Protein AF-A0A9X0Q1E0-F1 (afdb_monomer_lite)

Sequence (40 aa):
MKTFRWKVKPGMDVASAPSVRKVRFGDGYSQRAPAGLNAD

Secondary structure (DSSP, 8-state):
-----PPPPTT---S----EEEEE-SSS-EEEEE--TT--

Foldseek 3Di:
DDDDDDDDDPPDDDPDDFDKDWDDPPPPDIDIDGCDPPND

Structure (mmCIF, N/CA/C/O backbone):
data_AF-A0A9X0Q1E0-F1
#
_entry.id   AF-A0A9X0Q1E0-F1
#
loop_
_atom_site.group_PDB
_atom_site.id
_atom_site.type_symbol
_atom_site.label_atom_id
_atom_site.label_alt_id
_atom_site.label_comp_id
_atom_site.label_asym_id
_atom_site.label_entity_id
_atom_site.label_seq_id
_atom_site.pdbx_PDB_ins_code
_atom_site.Cartn_x
_atom_site.Cartn_y
_atom_site.Cartn_z
_atom_site.occupancy
_atom_site.B_iso_or_equiv
_atom_site.auth_seq_id
_atom_site.auth_comp_id
_atom_site.auth_asym_id
_atom_site.auth_atom_id
_atom_site.pdbx_PDB_model_num
ATOM 1 N N . MET A 1 1 ? 13.853 6.567 10.561 1.00 63.50 1 MET A N 1
ATOM 2 C CA . MET A 1 1 ? 12.429 6.978 10.577 1.00 63.50 1 MET A CA 1
ATOM 3 C C . MET A 1 1 ? 11.626 5.920 11.321 1.00 63.50 1 MET A C 1
ATOM 5 O O . MET A 1 1 ? 11.841 4.743 11.058 1.00 63.50 1 MET A O 1
ATOM 9 N N . LYS A 1 2 ? 10.771 6.291 12.281 1.00 68.62 2 LYS A N 1
ATOM 10 C CA . LYS A 1 2 ? 9.927 5.327 13.012 1.00 68.62 2 LYS A CA 1
ATOM 11 C C . LYS A 1 2 ? 8.540 5.285 12.373 1.00 68.62 2 LYS A C 1
ATOM 13 O O . LYS A 1 2 ? 7.954 6.333 12.129 1.00 68.62 2 LYS A O 1
ATOM 18 N N . THR A 1 3 ? 8.033 4.083 12.100 1.00 76.31 3 THR A N 1
ATOM 19 C CA . THR A 1 3 ? 6.666 3.900 11.593 1.00 76.31 3 THR A CA 1
ATOM 20 C C . THR A 1 3 ? 5.722 3.795 12.780 1.00 76.31 3 THR A C 1
ATOM 22 O O . THR A 1 3 ? 5.799 2.834 13.545 1.00 76.31 3 THR A O 1
ATOM 25 N N . PHE A 1 4 ? 4.835 4.7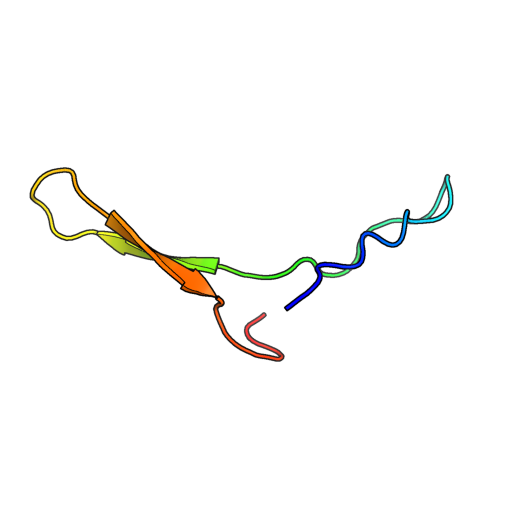72 12.938 1.00 72.69 4 PHE A N 1
ATOM 26 C CA . PHE A 1 4 ? 3.777 4.706 13.938 1.00 72.69 4 PHE A CA 1
ATOM 27 C C . PHE A 1 4 ? 2.596 3.920 13.377 1.00 72.69 4 PHE A C 1
ATOM 29 O O . PHE A 1 4 ? 2.043 4.266 12.337 1.00 72.69 4 PHE A O 1
ATOM 36 N N . ARG A 1 5 ? 2.214 2.846 14.070 1.00 74.94 5 ARG A N 1
ATOM 37 C CA . ARG A 1 5 ? 1.039 2.037 13.735 1.00 74.94 5 ARG A CA 1
ATOM 38 C C . ARG A 1 5 ? -0.106 2.432 14.658 1.00 74.94 5 ARG A C 1
ATOM 40 O O . ARG A 1 5 ? -0.267 1.857 15.730 1.00 74.94 5 ARG A O 1
ATOM 47 N N . TRP A 1 6 ? -0.873 3.431 14.244 1.00 74.19 6 TRP A N 1
ATOM 48 C CA . TRP A 1 6 ? -2.119 3.786 14.912 1.00 74.19 6 TRP A CA 1
ATOM 49 C C . TRP A 1 6 ? -3.147 2.705 14.589 1.00 74.19 6 TRP A C 1
ATOM 51 O O . TRP A 1 6 ? -3.458 2.472 13.422 1.00 74.19 6 TRP A O 1
ATOM 61 N N . LYS A 1 7 ? -3.631 1.987 15.606 1.00 77.00 7 LYS A N 1
ATOM 62 C CA . LYS A 1 7 ? -4.737 1.052 15.397 1.00 77.00 7 LYS A CA 1
ATOM 63 C C . LYS A 1 7 ? -6.000 1.857 15.110 1.00 77.00 7 LYS A C 1
ATOM 65 O O . LYS A 1 7 ? -6.331 2.772 15.860 1.00 77.00 7 LYS A O 1
ATOM 70 N N . VAL A 1 8 ? -6.703 1.484 14.048 1.00 82.38 8 VAL A N 1
ATOM 71 C CA . VAL A 1 8 ? -8.052 1.983 13.784 1.00 82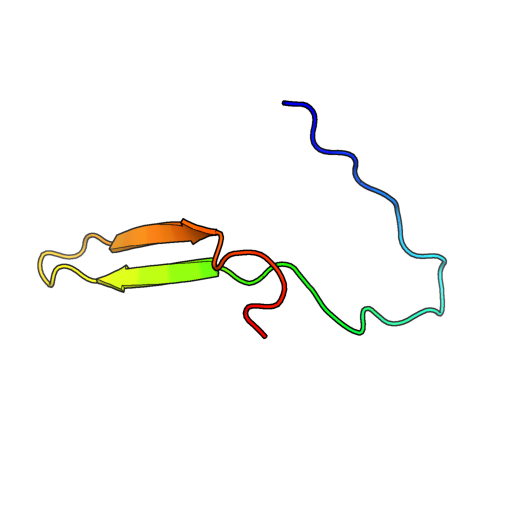.38 8 VAL A CA 1
ATOM 72 C C . VAL A 1 8 ? -8.969 1.475 14.892 1.00 82.38 8 VAL A C 1
ATOM 74 O O . VAL A 1 8 ? -8.829 0.337 15.356 1.00 82.38 8 VAL A O 1
ATOM 77 N N . LYS A 1 9 ? -9.874 2.333 15.364 1.00 86.38 9 LYS A N 1
ATOM 78 C CA . LYS A 1 9 ? -10.856 1.954 16.380 1.00 86.38 9 LYS A CA 1
ATOM 79 C C . LYS A 1 9 ? -11.735 0.816 15.830 1.00 86.38 9 LYS A C 1
ATOM 81 O O . LYS A 1 9 ? -12.152 0.895 14.677 1.00 86.38 9 LYS A O 1
ATOM 86 N N . PRO A 1 10 ? -12.056 -0.219 16.626 1.00 85.25 10 PRO A N 1
ATOM 87 C CA . PRO A 1 10 ? -12.995 -1.255 16.202 1.00 85.25 10 PRO A CA 1
ATOM 88 C C . PRO A 1 10 ? -14.324 -0.653 15.721 1.00 85.25 10 PRO A C 1
ATOM 90 O O . PRO A 1 10 ? -14.861 0.247 16.369 1.00 85.25 10 PRO A O 1
ATOM 93 N N . GLY A 1 11 ? -14.837 -1.143 14.590 1.00 88.00 11 GLY A N 1
ATOM 94 C CA . GLY A 1 11 ? -16.064 -0.637 13.962 1.00 88.00 11 GLY A CA 1
ATOM 95 C C . GLY A 1 11 ? -15.884 0.601 13.075 1.00 88.00 11 GLY A C 1
ATOM 96 O O . GLY A 1 11 ? -16.881 1.158 12.630 1.00 88.00 11 GLY A O 1
ATOM 97 N N . MET A 1 12 ? -14.648 1.045 12.827 1.00 87.88 12 MET A N 1
ATOM 98 C CA . MET A 1 12 ? -14.337 2.062 11.816 1.00 87.88 12 MET A CA 1
ATOM 99 C C . MET A 1 12 ? -13.647 1.433 10.604 1.00 87.88 12 MET A C 1
ATOM 101 O O . MET A 1 12 ? -12.753 0.599 10.763 1.00 87.88 12 MET A O 1
ATOM 105 N N . ASP A 1 13 ? -14.029 1.889 9.412 1.00 84.31 13 ASP A N 1
ATOM 106 C CA . ASP A 1 13 ? -13.417 1.486 8.147 1.00 84.31 13 ASP A CA 1
ATOM 107 C C . ASP A 1 13 ? -12.174 2.320 7.808 1.00 84.31 13 ASP A C 1
ATOM 109 O O . ASP A 1 13 ? -12.009 3.465 8.238 1.00 84.31 13 ASP A O 1
ATOM 113 N N . VAL A 1 14 ? -11.285 1.736 7.003 1.00 82.31 14 VAL A N 1
ATOM 114 C CA . VAL A 1 14 ? -10.120 2.427 6.439 1.00 82.31 14 VAL A CA 1
ATOM 115 C C . VAL A 1 14 ? -10.518 3.028 5.095 1.00 82.31 14 VAL A C 1
ATOM 117 O O . VAL A 1 14 ? -10.631 2.307 4.110 1.00 82.31 14 VAL A O 1
ATOM 120 N N . ALA A 1 15 ? -10.716 4.347 5.052 1.00 82.62 15 ALA A N 1
ATOM 121 C CA . ALA A 1 15 ? -11.120 5.050 3.830 1.00 82.62 15 ALA A CA 1
ATOM 122 C C . ALA A 1 15 ? -9.982 5.213 2.801 1.00 82.62 15 ALA A C 1
ATOM 124 O O . ALA A 1 15 ? -10.238 5.242 1.604 1.00 82.62 15 ALA A O 1
ATOM 125 N N . SER A 1 16 ? -8.730 5.317 3.257 1.00 78.94 16 SER A N 1
ATOM 126 C CA . SER A 1 16 ? -7.538 5.401 2.402 1.00 78.94 16 SER A CA 1
ATOM 127 C C . SER A 1 16 ? -6.366 4.696 3.084 1.00 78.94 16 SER A C 1
ATOM 129 O O . SER A 1 16 ? -6.201 4.757 4.308 1.00 78.94 16 SER A O 1
ATOM 131 N N . ALA A 1 17 ? -5.569 3.989 2.285 1.00 83.25 17 ALA A N 1
ATOM 132 C CA . ALA A 1 17 ? -4.372 3.286 2.716 1.00 83.25 17 ALA A CA 1
ATOM 133 C C . ALA A 1 17 ? -3.187 3.716 1.839 1.00 83.25 17 ALA A C 1
ATOM 135 O O . ALA A 1 17 ? -3.383 3.980 0.656 1.00 83.25 17 ALA A O 1
ATOM 136 N N . PRO A 1 18 ? -1.950 3.741 2.372 1.00 86.38 18 PRO A N 1
ATOM 137 C CA . PRO A 1 18 ? -0.788 4.163 1.599 1.00 86.38 18 PRO A CA 1
ATOM 138 C C . PRO A 1 18 ? -0.638 3.375 0.293 1.00 86.38 18 PRO A C 1
ATOM 140 O O . PRO A 1 18 ? -0.477 2.149 0.307 1.00 86.38 18 PRO A O 1
ATOM 143 N N . SER A 1 19 ? -0.633 4.084 -0.833 1.00 88.69 19 SER A N 1
ATOM 144 C CA . SER A 1 19 ? -0.454 3.496 -2.154 1.00 88.69 19 SER A CA 1
ATOM 145 C C . SER A 1 19 ? 1.027 3.248 -2.474 1.00 88.69 19 SER A C 1
ATOM 147 O O . SER A 1 19 ? 1.947 3.956 -2.043 1.00 88.69 19 SER A O 1
ATOM 149 N N . VAL A 1 20 ? 1.286 2.175 -3.228 1.00 91.94 20 VAL A N 1
ATOM 150 C CA . VAL A 1 20 ? 2.637 1.746 -3.618 1.00 91.94 20 VAL A CA 1
ATOM 151 C C . VAL A 1 20 ? 2.686 1.566 -5.125 1.00 91.94 20 VAL A C 1
ATOM 153 O O . VAL A 1 20 ? 1.938 0.764 -5.684 1.00 91.94 20 VAL A O 1
ATOM 156 N N . ARG A 1 21 ? 3.621 2.256 -5.780 1.00 92.62 21 ARG A N 1
ATOM 157 C CA . ARG A 1 21 ? 3.895 2.071 -7.207 1.00 92.62 21 ARG A CA 1
ATOM 158 C C . ARG A 1 21 ? 4.802 0.862 -7.400 1.00 92.62 21 ARG A C 1
ATOM 160 O O . ARG A 1 21 ? 5.765 0.671 -6.652 1.00 92.62 21 ARG A O 1
ATOM 167 N N . LYS A 1 22 ? 4.493 0.043 -8.405 1.00 94.19 22 LYS A N 1
ATOM 168 C CA . LYS A 1 22 ? 5.275 -1.138 -8.781 1.00 94.19 22 LYS A CA 1
ATOM 169 C C . LYS A 1 22 ? 5.65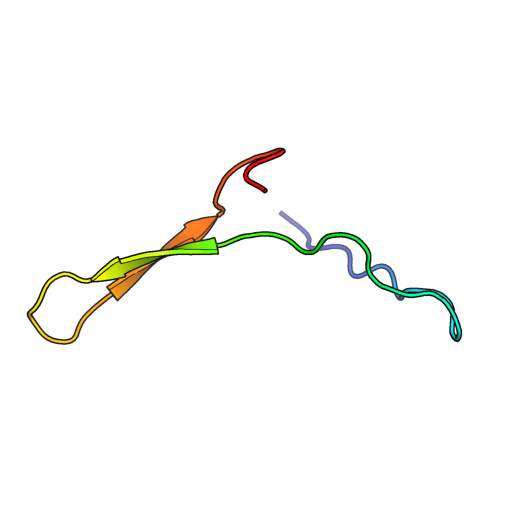0 -1.053 -10.255 1.00 94.19 22 LYS A C 1
ATOM 171 O O . LYS A 1 22 ? 4.767 -1.005 -11.103 1.00 94.19 22 LYS A O 1
ATOM 176 N N . VAL A 1 23 ? 6.946 -1.088 -10.542 1.00 93.69 23 VAL A N 1
ATOM 177 C CA . VAL A 1 23 ? 7.478 -1.185 -11.908 1.00 93.69 23 VAL A CA 1
ATOM 178 C C . VAL A 1 23 ? 7.988 -2.608 -12.116 1.00 93.69 23 VAL A C 1
ATOM 180 O O . VAL A 1 23 ? 8.660 -3.158 -11.241 1.00 93.69 23 VAL A O 1
ATOM 183 N N . ARG A 1 24 ? 7.618 -3.230 -13.239 1.00 95.69 24 ARG A N 1
ATOM 184 C CA . ARG A 1 24 ? 8.114 -4.553 -13.652 1.00 95.69 24 ARG A CA 1
ATOM 185 C C . ARG A 1 24 ? 9.197 -4.356 -14.705 1.00 95.69 24 ARG A C 1
ATOM 187 O O . ARG A 1 24 ? 8.988 -3.564 -15.617 1.00 95.69 24 ARG A O 1
ATOM 194 N N . PHE A 1 25 ? 10.300 -5.088 -14.594 1.00 92.44 25 PHE A N 1
ATOM 195 C CA . PHE A 1 25 ? 11.431 -4.948 -15.520 1.00 92.44 25 PHE A CA 1
ATOM 196 C C . PHE A 1 25 ? 11.451 -5.997 -16.642 1.00 92.44 25 PHE A C 1
ATOM 198 O O . PHE A 1 25 ? 12.190 -5.844 -17.604 1.00 92.44 25 PHE A O 1
ATOM 205 N N . GLY A 1 26 ? 10.595 -7.024 -16.567 1.00 91.69 26 GLY A N 1
ATOM 206 C CA . GLY A 1 26 ? 10.457 -8.060 -17.605 1.00 91.69 26 GLY A CA 1
ATOM 207 C C . GLY A 1 26 ? 11.387 -9.269 -17.434 1.00 91.69 26 GLY A C 1
ATOM 208 O O . GLY A 1 26 ? 11.163 -10.300 -18.052 1.00 91.69 26 GLY A O 1
ATOM 209 N N . ASP A 1 27 ? 12.349 -9.182 -16.523 1.00 94.56 27 ASP A N 1
ATOM 210 C CA . ASP A 1 27 ? 13.316 -10.214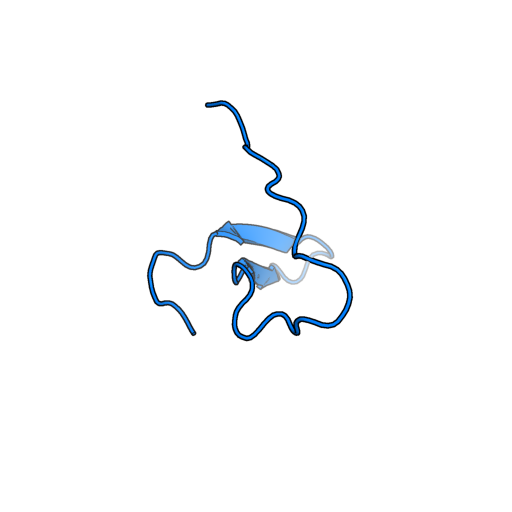 -16.115 1.00 94.56 27 ASP A CA 1
ATOM 211 C C . ASP A 1 27 ? 12.861 -11.022 -14.879 1.00 94.56 27 ASP A C 1
ATOM 213 O O . ASP A 1 27 ? 13.645 -11.710 -14.231 1.00 94.56 27 ASP A O 1
ATOM 217 N N . GLY A 1 28 ? 11.581 -10.905 -14.518 1.00 94.50 28 GLY A N 1
ATOM 218 C CA . GLY A 1 28 ? 11.014 -11.484 -13.298 1.00 94.50 28 GLY A CA 1
ATOM 219 C C . GLY A 1 28 ? 11.180 -10.613 -12.048 1.00 94.50 28 GLY A C 1
ATOM 220 O O . GLY A 1 28 ? 10.522 -10.887 -11.040 1.00 94.50 28 GLY A O 1
ATOM 221 N N . TYR A 1 29 ? 11.953 -9.524 -12.105 1.00 94.81 29 TYR A N 1
ATOM 222 C CA . TYR A 1 29 ? 12.094 -8.588 -10.995 1.00 94.81 29 TYR A CA 1
ATOM 223 C C . TYR A 1 29 ? 11.085 -7.438 -11.053 1.00 94.81 29 TYR A C 1
ATOM 225 O O . TYR A 1 29 ? 10.470 -7.097 -12.073 1.00 94.81 29 TYR A O 1
ATOM 233 N N . SER A 1 30 ? 10.895 -6.821 -9.887 1.00 94.81 30 SER A N 1
ATOM 234 C CA . SER A 1 30 ? 10.081 -5.621 -9.754 1.00 94.81 30 SER A CA 1
ATOM 235 C C . SER A 1 30 ? 10.618 -4.701 -8.674 1.00 94.81 30 SER A C 1
ATOM 237 O O . SER A 1 30 ? 10.972 -5.165 -7.589 1.00 94.81 30 SER A O 1
ATOM 239 N N . GLN A 1 31 ? 10.580 -3.401 -8.945 1.00 95.50 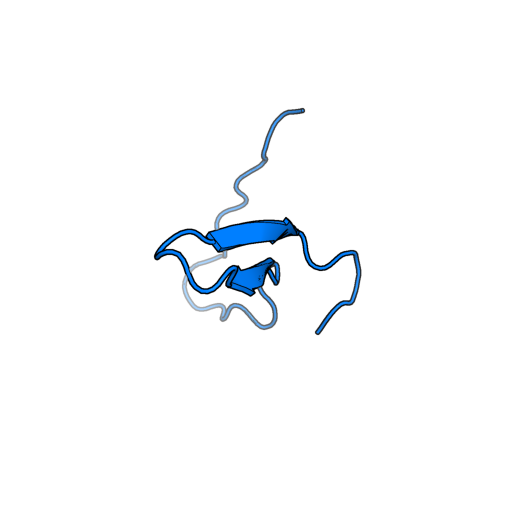31 GLN A N 1
ATOM 240 C CA . GLN A 1 31 ? 10.861 -2.368 -7.958 1.00 95.50 31 GLN A CA 1
ATOM 241 C C . GLN A 1 31 ? 9.555 -1.812 -7.394 1.00 95.50 31 GLN A C 1
ATOM 243 O O . GLN A 1 31 ? 8.569 -1.627 -8.115 1.00 95.50 31 GLN A O 1
ATOM 248 N N . ARG A 1 32 ? 9.550 -1.542 -6.086 1.00 94.94 32 ARG A N 1
ATOM 249 C CA . ARG A 1 32 ? 8.444 -0.890 -5.380 1.00 94.94 32 ARG A CA 1
ATOM 250 C C . ARG A 1 32 ? 8.923 0.413 -4.762 1.00 94.94 32 ARG A C 1
ATOM 252 O O . ARG A 1 32 ? 10.011 0.456 -4.195 1.00 94.94 32 ARG A O 1
ATOM 259 N N . ALA A 1 33 ? 8.085 1.437 -4.835 1.00 92.88 33 ALA A N 1
ATOM 260 C CA . ALA A 1 33 ? 8.313 2.715 -4.172 1.00 92.88 33 ALA A CA 1
ATOM 261 C C . ALA A 1 33 ? 6.988 3.271 -3.621 1.00 92.88 33 ALA A C 1
ATOM 263 O O . ALA A 1 33 ? 5.933 3.003 -4.208 1.00 92.88 33 ALA A O 1
ATOM 264 N N . PRO A 1 34 ? 7.011 4.036 -2.512 1.00 91.88 34 PRO A N 1
ATOM 265 C CA . PRO A 1 34 ? 5.845 4.799 -2.072 1.00 91.88 34 PRO A CA 1
ATOM 266 C C . PRO A 1 34 ? 5.311 5.659 -3.223 1.00 91.88 34 PRO A C 1
ATOM 268 O O . PRO A 1 34 ? 6.098 6.265 -3.950 1.00 91.88 34 PRO A O 1
ATOM 271 N N . ALA A 1 35 ? 3.992 5.702 -3.409 1.00 90.75 35 ALA A N 1
ATOM 272 C CA . ALA A 1 35 ? 3.395 6.435 -4.526 1.00 90.75 35 ALA A CA 1
ATOM 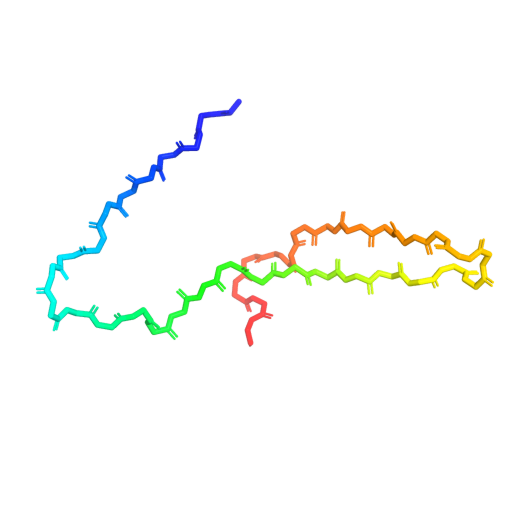273 C C . ALA A 1 35 ? 3.483 7.968 -4.378 1.00 90.75 35 ALA A C 1
ATOM 275 O O . ALA A 1 35 ? 3.349 8.678 -5.373 1.00 90.75 35 ALA A O 1
ATOM 276 N N . GLY A 1 36 ? 3.765 8.459 -3.168 1.00 86.12 36 GLY A N 1
ATOM 277 C CA . GLY A 1 36 ? 3.797 9.879 -2.819 1.00 86.12 36 GLY A CA 1
ATOM 278 C C . GLY A 1 36 ? 2.615 10.271 -1.932 1.00 86.12 36 GLY A C 1
ATOM 279 O O . GLY A 1 36 ? 1.803 9.428 -1.559 1.00 86.12 36 GLY A O 1
ATOM 280 N N . LEU A 1 37 ? 2.544 11.548 -1.556 1.00 85.56 37 LEU A N 1
ATOM 281 C CA . LEU A 1 37 ? 1.396 12.095 -0.830 1.00 85.56 37 LEU A CA 1
ATOM 282 C C . LEU A 1 37 ? 0.230 12.312 -1.804 1.00 85.56 37 LEU A C 1
ATOM 284 O O . LEU A 1 37 ? 0.455 12.832 -2.894 1.00 85.56 37 LEU A O 1
ATOM 288 N N . ASN A 1 38 ? -0.991 11.950 -1.396 1.00 78.56 38 ASN A N 1
ATOM 289 C CA . ASN A 1 38 ? -2.225 12.107 -2.185 1.00 78.56 38 ASN A CA 1
ATOM 290 C C . ASN A 1 38 ? -2.166 11.440 -3.573 1.00 78.56 38 ASN A C 1
ATOM 292 O O . ASN A 1 38 ? -2.670 11.987 -4.548 1.00 78.56 38 ASN A O 1
ATOM 296 N N . ALA A 1 39 ? -1.505 10.287 -3.678 1.00 79.06 39 ALA A N 1
ATOM 297 C CA . ALA A 1 39 ? -1.339 9.557 -4.936 1.00 79.06 39 ALA A CA 1
ATOM 298 C C . ALA A 1 39 ? -2.489 8.568 -5.223 1.00 79.06 39 ALA A C 1
ATOM 300 O O . ALA A 1 39 ? -2.266 7.571 -5.915 1.00 79.06 39 ALA A O 1
ATOM 301 N N . ASP A 1 40 ? -3.663 8.847 -4.653 1.00 68.25 40 ASP A N 1
ATOM 302 C CA . ASP A 1 40 ? -4.892 8.056 -4.763 1.00 68.25 40 ASP A CA 1
ATOM 303 C C . ASP A 1 40 ? -5.750 8.530 -5.945 1.00 68.25 40 ASP A C 1
ATOM 305 O O . ASP A 1 40 ? -5.789 9.759 -6.196 1.00 68.25 40 ASP A O 1
#

Radius of gyration: 14.52 Å; chains: 1; bounding box: 29×24×34 Å

pLDDT: mean 85.45, std 8.5, range [63.5, 95.69]